Protein AF-A0AA45W6I1-F1 (afdb_monomer_lite)

InterPro domains:
  IPR027417 P-loop containing nucleoside triphosphate hydrolase [G3DSA:3.40.50.300] (1-27)
  IPR027417 P-loop containing nucleoside triphosphate hydrolase [SSF52540] (1-44)
  IPR050747 Mitochondrial chaperone BCS1 subfamily [PTHR23070] (1-77)
  IPR057495 Mitochondrial chaperone BCS1-like, ATPase lid domain [PF25426] (32-78)

Structure (mmCIF, N/CA/C/O backbone):
data_AF-A0AA45W6I1-F1
#
_entry.id   AF-A0AA45W6I1-F1
#
loop_
_atom_site.group_PDB
_atom_site.id
_atom_site.type_symbol
_atom_site.label_atom_id
_atom_site.label_alt_id
_atom_site.label_comp_id
_atom_site.label_asym_id
_atom_site.label_entity_id
_atom_site.label_seq_id
_atom_site.pdbx_PDB_ins_code
_atom_site.Cartn_x
_atom_site.Cartn_y
_atom_site.Cartn_z
_atom_site.occupancy
_atom_site.B_iso_or_equiv
_atom_site.auth_seq_id
_atom_site.auth_comp_id
_atom_site.auth_asym_id
_atom_site.auth_atom_id
_atom_site.pdbx_PDB_model_num
ATOM 1 N N . MET A 1 1 ? -16.861 0.670 13.130 1.00 83.00 1 MET A N 1
ATOM 2 C CA . MET A 1 1 ? -16.775 2.148 13.194 1.00 83.00 1 MET A CA 1
ATOM 3 C C . MET A 1 1 ? -15.391 2.580 12.740 1.00 83.00 1 MET A C 1
ATOM 5 O O . MET A 1 1 ? -14.486 1.763 12.836 1.00 83.00 1 MET A O 1
ATOM 9 N N . THR A 1 2 ? -15.220 3.807 12.248 1.00 88.12 2 THR A N 1
ATOM 10 C CA . THR A 1 2 ? -13.920 4.339 11.797 1.00 88.12 2 THR A CA 1
ATOM 11 C C . THR A 1 2 ? -13.751 5.766 12.314 1.00 88.12 2 THR A C 1
ATOM 13 O O . THR A 1 2 ? -14.714 6.531 12.296 1.00 88.12 2 THR A O 1
ATOM 16 N N . THR A 1 3 ? -12.558 6.134 12.779 1.00 90.12 3 THR A N 1
ATOM 17 C CA . THR A 1 3 ? -12.235 7.500 13.215 1.00 90.12 3 THR A CA 1
ATOM 18 C C . THR A 1 3 ? -10.788 7.819 12.865 1.00 90.12 3 THR A C 1
ATOM 20 O O . THR A 1 3 ? -9.930 6.953 12.989 1.00 90.12 3 THR A O 1
ATOM 23 N N . ASN A 1 4 ? -10.525 9.059 12.451 1.00 88.50 4 ASN A N 1
ATOM 24 C CA . ASN A 1 4 ? -9.159 9.573 12.303 1.00 88.50 4 ASN A CA 1
ATOM 25 C C . ASN A 1 4 ? -8.600 10.102 13.636 1.00 88.50 4 ASN A C 1
ATOM 27 O O . ASN A 1 4 ? -7.408 10.354 13.739 1.00 88.50 4 ASN A O 1
ATOM 31 N N . HIS A 1 5 ? -9.470 10.294 14.634 1.00 86.69 5 HIS A N 1
ATOM 32 C CA . HIS A 1 5 ? -9.156 10.887 15.932 1.00 86.69 5 HIS A CA 1
ATOM 33 C C . HIS A 1 5 ? -9.777 10.032 17.037 1.00 86.69 5 HIS A C 1
ATOM 35 O O . HIS A 1 5 ? -10.918 10.266 17.454 1.00 86.69 5 HIS A O 1
ATOM 41 N N . LEU A 1 6 ? -9.073 8.979 17.456 1.00 85.69 6 LEU A N 1
ATOM 42 C CA . LEU A 1 6 ? -9.537 8.082 18.520 1.00 85.69 6 LEU A CA 1
ATOM 43 C C . LEU A 1 6 ? -9.608 8.813 19.868 1.00 85.69 6 LEU A C 1
ATOM 45 O O . LEU A 1 6 ? -10.542 8.613 20.635 1.00 85.69 6 LEU A O 1
ATOM 49 N N . GLU A 1 7 ? -8.671 9.723 20.115 1.00 86.62 7 GLU A N 1
ATOM 50 C CA . GLU A 1 7 ? -8.532 10.534 21.324 1.00 86.62 7 GLU A CA 1
ATOM 51 C C . GLU A 1 7 ? -9.712 11.482 21.580 1.00 86.62 7 GLU A C 1
ATOM 53 O O . GLU A 1 7 ? -9.913 11.951 22.698 1.00 86.62 7 GLU A O 1
ATOM 58 N N . ARG A 1 8 ? -10.509 11.764 20.545 1.00 89.44 8 ARG A N 1
ATOM 59 C CA . ARG A 1 8 ? -11.695 12.630 20.623 1.00 89.44 8 ARG A CA 1
ATOM 60 C C . ARG A 1 8 ? -12.989 11.846 20.821 1.00 89.44 8 ARG A C 1
ATOM 62 O O . ARG A 1 8 ? -14.058 12.453 20.900 1.00 89.44 8 ARG A O 1
ATOM 69 N N . LEU A 1 9 ? -12.911 10.519 20.839 1.00 87.62 9 LEU A N 1
ATOM 70 C CA . LEU A 1 9 ? -14.063 9.644 20.955 1.00 87.62 9 LEU A CA 1
ATOM 71 C C . LEU A 1 9 ? -14.469 9.483 22.425 1.00 87.62 9 LEU A C 1
ATOM 73 O O . LEU A 1 9 ? -13.621 9.363 23.305 1.00 87.62 9 LEU A O 1
ATOM 77 N N . ASP A 1 10 ? -15.776 9.451 22.687 1.00 89.75 10 ASP A N 1
ATOM 78 C CA . ASP A 1 10 ? -16.292 9.164 24.027 1.00 89.75 10 ASP A CA 1
ATOM 79 C C . ASP A 1 10 ? -15.841 7.751 24.471 1.00 89.75 10 ASP A C 1
ATOM 81 O O . ASP A 1 10 ? -16.136 6.775 23.766 1.00 89.75 10 ASP A O 1
ATOM 85 N N . PRO A 1 11 ? -15.168 7.599 25.630 1.00 85.81 11 PRO A N 1
ATOM 86 C CA . PRO A 1 11 ? -14.726 6.301 26.140 1.00 85.81 11 PRO A CA 1
ATOM 87 C C . PRO A 1 11 ? -15.850 5.259 26.269 1.00 85.81 11 PRO A C 1
ATOM 89 O O . PRO A 1 11 ? -15.609 4.056 26.154 1.00 85.81 11 PRO A O 1
ATOM 92 N N . ALA A 1 12 ? -17.101 5.689 26.462 1.00 88.69 12 ALA A N 1
ATOM 93 C CA . ALA A 1 12 ? -18.257 4.801 26.529 1.00 88.69 12 ALA A CA 1
ATOM 94 C C . ALA A 1 12 ? -18.573 4.103 25.192 1.00 88.69 12 ALA A C 1
ATOM 96 O O . ALA A 1 12 ? -19.294 3.098 25.195 1.00 88.69 12 ALA A O 1
ATOM 97 N N . LEU A 1 13 ? -18.050 4.609 24.068 1.00 84.06 13 LEU A N 1
ATOM 98 C CA . LEU A 1 13 ? -18.214 4.024 22.733 1.00 84.06 13 LEU A CA 1
ATOM 99 C C . LEU A 1 13 ? -17.213 2.895 22.447 1.00 84.06 13 LEU A C 1
ATOM 101 O O . LEU A 1 13 ? -17.543 2.005 21.667 1.00 84.06 13 LEU A O 1
ATOM 105 N N . ILE A 1 14 ? -16.043 2.896 23.096 1.00 85.56 14 ILE A N 1
ATOM 106 C CA . ILE A 1 14 ? -14.966 1.904 22.886 1.00 85.56 14 ILE A CA 1
ATOM 107 C C . ILE A 1 14 ? -14.883 0.833 23.977 1.00 85.56 14 ILE A C 1
ATOM 109 O O . ILE A 1 14 ? -13.989 -0.009 23.970 1.00 85.56 14 ILE A O 1
ATOM 113 N N . ARG A 1 15 ? -15.799 0.864 24.950 1.00 86.44 15 ARG A N 1
ATOM 114 C CA . ARG A 1 15 ? -15.848 -0.144 26.013 1.00 86.44 15 ARG A CA 1
ATOM 115 C C . ARG A 1 15 ? -16.244 -1.530 25.471 1.00 86.44 15 ARG A C 1
ATOM 117 O O . ARG A 1 15 ? -17.009 -1.597 24.501 1.00 86.44 15 ARG A O 1
ATOM 124 N N . PRO A 1 16 ? -15.835 -2.617 26.152 1.00 81.88 16 PRO A N 1
ATOM 125 C CA . PRO A 1 16 ? -16.275 -3.972 25.826 1.00 81.88 16 PRO A CA 1
ATOM 126 C C . PRO A 1 16 ? -17.806 -4.090 25.754 1.00 81.88 16 PRO A C 1
ATOM 128 O O . PRO A 1 16 ? -18.534 -3.498 26.558 1.00 81.88 16 PRO A O 1
ATOM 131 N N . GLY A 1 17 ? -18.305 -4.835 24.771 1.00 85.75 17 GLY A N 1
ATOM 132 C CA . GLY A 1 17 ? -19.722 -4.949 24.424 1.00 85.75 17 GLY A CA 1
ATOM 133 C C . GLY A 1 17 ? -20.252 -3.806 23.549 1.00 85.75 17 GLY A C 1
ATOM 134 O O . GLY A 1 17 ? -21.472 -3.631 23.437 1.00 85.75 17 GLY A O 1
ATOM 135 N N . ARG A 1 18 ? -19.367 -2.980 22.977 1.00 88.31 18 ARG A N 1
ATOM 136 C CA . ARG A 1 18 ? -19.684 -1.977 21.945 1.00 88.31 18 ARG A CA 1
ATOM 137 C C . ARG A 1 18 ? -18.724 -2.109 20.766 1.00 88.31 18 ARG A C 1
ATOM 139 O O . ARG A 1 18 ? -19.129 -2.615 19.725 1.00 88.31 18 ARG A O 1
ATOM 146 N N . ALA A 1 19 ? -17.478 -1.675 20.932 1.00 85.00 19 ALA A N 1
ATOM 147 C CA . ALA A 1 19 ? -16.417 -1.846 19.946 1.00 85.00 19 ALA A CA 1
ATOM 148 C C . ALA A 1 19 ? -15.335 -2.748 20.546 1.00 85.00 19 ALA A C 1
ATOM 150 O O . ALA A 1 19 ? -14.453 -2.294 21.265 1.00 85.00 19 ALA A O 1
ATOM 151 N N . ASP A 1 20 ? -15.456 -4.050 20.298 1.00 83.94 20 ASP A N 1
ATOM 152 C CA . ASP A 1 20 ? -14.604 -5.060 20.939 1.00 83.94 20 ASP A CA 1
ATOM 153 C C . ASP A 1 20 ? -13.234 -5.217 20.263 1.00 83.94 20 ASP A C 1
ATOM 155 O O . ASP A 1 20 ? -12.271 -5.637 20.899 1.00 83.94 20 ASP A O 1
ATOM 159 N N . VAL A 1 21 ? -13.134 -4.870 18.975 1.00 85.62 21 VAL A N 1
ATOM 160 C CA . VAL A 1 21 ? -11.901 -4.974 18.186 1.00 85.62 21 VAL A CA 1
ATOM 161 C C . VAL A 1 21 ? -11.540 -3.606 17.626 1.00 85.62 21 VAL A C 1
ATOM 163 O O . VAL A 1 21 ? -12.322 -2.992 16.897 1.00 85.62 21 VAL A O 1
ATOM 166 N N . HIS A 1 22 ? -10.324 -3.165 17.929 1.00 83.81 22 HIS A N 1
ATOM 167 C CA . HIS A 1 22 ? -9.740 -1.938 17.404 1.00 83.81 22 HIS A CA 1
ATOM 168 C C . HIS A 1 22 ? -8.543 -2.293 16.524 1.00 83.81 22 HIS A C 1
ATOM 170 O O . HIS A 1 22 ? -7.655 -3.029 16.947 1.00 83.81 22 HIS A O 1
ATOM 176 N N . VAL A 1 23 ? -8.539 -1.779 15.295 1.00 86.44 23 VAL A N 1
ATOM 177 C CA . VAL A 1 23 ? -7.443 -1.956 14.339 1.00 86.44 23 VAL A CA 1
ATOM 178 C C . VAL A 1 23 ? -7.040 -0.580 13.838 1.00 86.44 23 VAL A C 1
ATOM 180 O O . VAL A 1 23 ? -7.880 0.162 13.327 1.00 86.44 23 VAL A O 1
ATOM 183 N N . GLU A 1 24 ? -5.764 -0.248 13.991 1.00 86.56 24 GLU A N 1
ATOM 184 C CA . GLU A 1 24 ? -5.189 0.956 13.405 1.00 86.56 24 GLU A CA 1
ATOM 185 C C . GLU A 1 24 ? -4.858 0.708 11.930 1.00 86.56 24 GLU A C 1
ATOM 187 O O . GLU A 1 24 ? -4.234 -0.293 11.573 1.00 86.56 24 GLU A O 1
ATOM 192 N N . LEU A 1 25 ? -5.291 1.623 11.062 1.00 85.06 25 LEU A N 1
ATOM 193 C CA . LEU A 1 25 ? -4.972 1.601 9.638 1.00 85.06 25 LEU A CA 1
ATOM 194 C C . LEU A 1 25 ? -3.910 2.666 9.359 1.00 85.06 25 LEU A C 1
ATOM 196 O O . LEU A 1 25 ? -4.236 3.828 9.123 1.00 85.06 25 LEU A O 1
ATOM 200 N N . GLY A 1 26 ? -2.644 2.256 9.437 1.00 86.56 26 GLY A N 1
ATOM 201 C CA . GLY A 1 26 ? -1.486 3.134 9.285 1.00 86.56 26 GLY A CA 1
ATOM 202 C 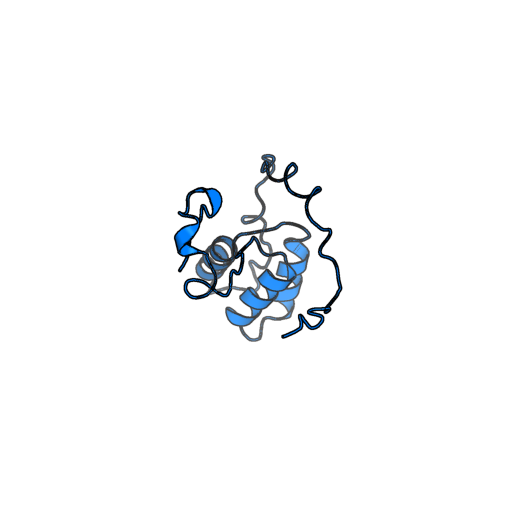C . GLY A 1 26 ? -0.981 3.290 7.848 1.00 86.56 26 GLY A C 1
ATOM 203 O O . GLY A 1 26 ? -1.582 2.824 6.875 1.00 86.56 26 GLY A O 1
ATOM 204 N N . LEU A 1 27 ? 0.172 3.952 7.732 1.00 91.94 27 LEU A N 1
ATOM 205 C CA . LEU A 1 27 ? 0.939 4.006 6.491 1.00 91.94 27 LEU A CA 1
ATOM 206 C C . LEU A 1 27 ? 1.501 2.622 6.150 1.00 91.94 27 LEU A C 1
ATOM 208 O O . LEU A 1 27 ? 1.727 1.783 7.022 1.00 91.94 27 LEU A O 1
ATOM 212 N N . VAL A 1 28 ? 1.754 2.395 4.869 1.00 90.81 28 VAL A N 1
ATOM 213 C CA . VAL A 1 28 ? 2.259 1.132 4.349 1.00 90.81 28 VAL A CA 1
ATOM 214 C C . VAL A 1 28 ? 3.617 1.326 3.689 1.00 90.81 28 VAL A C 1
ATOM 216 O O . VAL A 1 28 ? 3.871 2.345 3.046 1.00 90.81 28 VAL A O 1
ATOM 219 N N . GLY A 1 29 ? 4.492 0.341 3.873 1.00 90.94 29 GLY A N 1
ATOM 220 C CA . GLY A 1 29 ? 5.812 0.313 3.250 1.00 90.94 29 GLY A CA 1
ATOM 221 C C . GLY A 1 29 ? 5.812 -0.356 1.879 1.00 90.94 29 GLY A C 1
ATOM 222 O O . GLY A 1 29 ? 4.781 -0.822 1.380 1.00 90.94 29 GLY A O 1
ATOM 223 N N . ALA A 1 30 ? 7.009 -0.449 1.303 1.00 92.31 30 ALA A N 1
ATOM 224 C CA . ALA A 1 30 ? 7.241 -0.949 -0.048 1.00 92.31 30 ALA A CA 1
ATOM 225 C C . ALA A 1 30 ? 6.664 -2.353 -0.307 1.00 92.31 30 ALA A C 1
ATOM 227 O O . ALA A 1 30 ? 6.093 -2.585 -1.367 1.00 92.31 30 ALA A O 1
ATOM 228 N N . ASN A 1 31 ? 6.715 -3.267 0.669 1.00 93.38 31 ASN A N 1
ATOM 229 C CA . ASN A 1 31 ? 6.196 -4.628 0.493 1.00 93.38 31 ASN A CA 1
ATOM 230 C C . ASN A 1 31 ? 4.671 -4.664 0.269 1.00 93.38 31 ASN A C 1
ATOM 232 O O . ASN A 1 31 ? 4.174 -5.308 -0.654 1.00 93.38 31 ASN A O 1
ATOM 236 N N . THR A 1 32 ? 3.914 -3.915 1.071 1.00 93.00 32 THR A N 1
ATOM 237 C CA . THR A 1 32 ? 2.462 -3.782 0.881 1.00 93.00 32 THR A CA 1
ATOM 238 C C . THR A 1 32 ? 2.146 -3.013 -0.398 1.00 93.00 32 THR A C 1
ATOM 240 O O . THR A 1 32 ? 1.183 -3.336 -1.092 1.00 93.00 32 THR A O 1
ATOM 243 N N . ALA A 1 33 ? 2.956 -2.005 -0.734 1.00 92.69 33 ALA A N 1
ATOM 244 C CA . ALA A 1 33 ? 2.817 -1.257 -1.976 1.00 92.69 33 ALA A CA 1
ATOM 245 C C . ALA A 1 33 ? 3.016 -2.159 -3.205 1.00 92.69 33 ALA A C 1
ATOM 247 O O . ALA A 1 33 ? 2.233 -2.083 -4.149 1.00 92.69 33 ALA A O 1
ATOM 248 N N . ARG A 1 34 ? 3.983 -3.080 -3.156 1.00 94.25 34 ARG A N 1
ATOM 249 C CA . ARG A 1 34 ? 4.175 -4.135 -4.152 1.00 94.25 34 ARG A CA 1
ATOM 250 C C . ARG A 1 34 ? 2.968 -5.057 -4.248 1.00 94.25 34 ARG A C 1
ATOM 252 O O . ARG A 1 34 ? 2.494 -5.307 -5.347 1.00 94.25 34 ARG A O 1
ATOM 259 N N . ALA A 1 35 ? 2.437 -5.530 -3.121 1.00 94.06 35 ALA A N 1
ATOM 260 C CA . ALA A 1 35 ? 1.248 -6.382 -3.134 1.00 94.06 35 ALA A CA 1
ATOM 261 C C . ALA A 1 35 ? 0.033 -5.669 -3.762 1.00 94.06 35 ALA A C 1
ATOM 263 O O . ALA A 1 35 ? -0.766 -6.285 -4.468 1.00 94.06 35 ALA A O 1
ATOM 264 N N . LEU A 1 36 ? -0.103 -4.356 -3.540 1.00 92.50 36 LEU A N 1
ATOM 265 C CA . LEU A 1 36 ? -1.094 -3.539 -4.240 1.00 92.50 36 LEU A CA 1
ATOM 266 C C . LEU A 1 36 ? -0.790 -3.458 -5.739 1.00 92.50 36 LEU A C 1
ATOM 268 O O . LEU A 1 36 ? -1.703 -3.681 -6.529 1.00 92.50 36 LEU A O 1
ATOM 272 N N . PHE A 1 37 ? 0.460 -3.198 -6.128 1.00 92.94 37 PHE A N 1
ATOM 273 C CA . PHE A 1 37 ? 0.887 -3.155 -7.528 1.00 92.94 37 PHE A CA 1
ATOM 274 C C . PHE A 1 37 ? 0.543 -4.458 -8.259 1.00 92.94 37 PHE A C 1
ATOM 276 O O . PHE A 1 37 ? -0.137 -4.415 -9.277 1.00 92.94 37 PHE A O 1
ATOM 283 N N . GLU A 1 38 ? 0.928 -5.614 -7.713 1.00 93.06 38 GLU A N 1
ATOM 284 C CA . GLU A 1 38 ? 0.658 -6.936 -8.302 1.00 93.06 38 GLU A CA 1
ATOM 285 C C . GLU A 1 38 ? -0.847 -7.201 -8.472 1.00 93.06 38 GLU A C 1
ATOM 287 O O . GLU A 1 38 ? -1.264 -7.894 -9.399 1.00 93.06 38 GLU A O 1
ATOM 292 N N . ARG A 1 39 ? -1.689 -6.621 -7.606 1.00 91.75 39 ARG A N 1
ATOM 293 C CA . ARG A 1 39 ? -3.149 -6.721 -7.729 1.00 91.75 39 ARG A CA 1
ATOM 294 C C . ARG A 1 39 ? -3.727 -5.797 -8.804 1.00 91.75 39 ARG A C 1
ATOM 296 O O . ARG A 1 39 ? -4.755 -6.135 -9.384 1.00 91.75 39 ARG A O 1
ATOM 303 N N . PHE A 1 40 ? -3.114 -4.638 -9.038 1.00 90.31 40 PHE A N 1
ATOM 304 C CA . PHE A 1 40 ? -3.510 -3.709 -10.103 1.00 90.31 40 PHE A CA 1
ATOM 305 C C . PHE A 1 40 ? -3.012 -4.165 -11.477 1.00 90.31 40 PHE A C 1
ATOM 307 O O . PHE A 1 40 ? -3.742 -4.048 -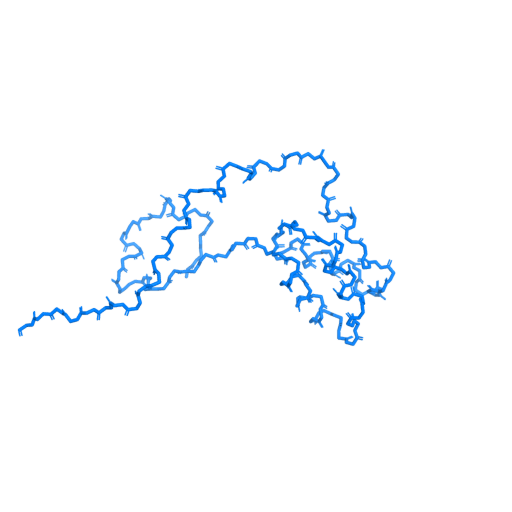12.459 1.00 90.31 40 PHE A O 1
ATOM 314 N N . PHE A 1 41 ? -1.807 -4.732 -11.523 1.00 89.94 41 PHE A N 1
ATOM 315 C CA . PHE A 1 41 ? -1.114 -5.163 -12.730 1.00 89.94 41 PHE A CA 1
ATOM 316 C C . PHE A 1 41 ? -0.719 -6.637 -12.627 1.00 89.94 41 PHE A C 1
ATOM 318 O O . PHE A 1 41 ? 0.449 -6.953 -12.366 1.00 89.94 41 PHE A O 1
ATOM 325 N N . PRO A 1 42 ? -1.677 -7.558 -12.836 1.00 88.75 42 PRO A N 1
ATOM 326 C CA . PRO A 1 42 ? -1.366 -8.976 -12.930 1.00 88.75 42 PRO A CA 1
ATOM 327 C C . PRO A 1 42 ? -0.263 -9.215 -13.969 1.00 88.75 42 PRO A C 1
ATOM 329 O O . PRO A 1 42 ? -0.184 -8.503 -14.969 1.00 88.75 42 PRO A O 1
ATOM 332 N N . ASP A 1 43 ? 0.602 -10.192 -13.712 1.00 90.38 43 ASP A N 1
ATOM 333 C CA . ASP A 1 43 ? 1.705 -10.621 -14.588 1.00 90.38 43 ASP A CA 1
ATOM 334 C C . ASP A 1 43 ? 2.903 -9.657 -14.724 1.00 90.38 43 ASP A C 1
ATOM 336 O O . ASP A 1 43 ? 3.913 -10.019 -15.325 1.00 90.38 43 ASP A O 1
ATOM 340 N N . HIS A 1 44 ? 2.877 -8.486 -14.078 1.00 89.38 44 HIS A N 1
ATOM 341 C CA . HIS A 1 44 ? 3.9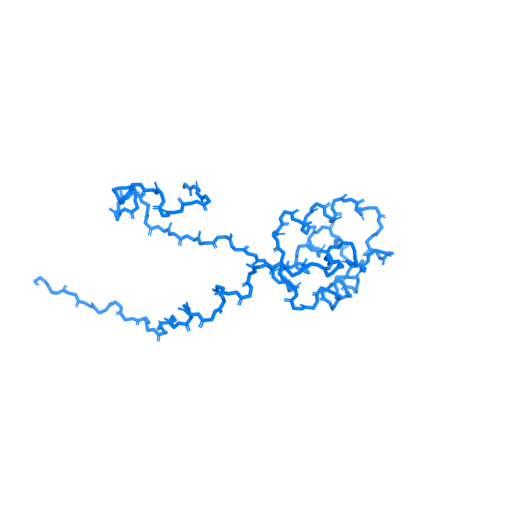65 -7.495 -14.127 1.00 89.38 44 HIS A CA 1
ATOM 342 C C . HIS A 1 44 ? 4.885 -7.557 -12.893 1.00 89.38 44 HIS A C 1
ATOM 344 O O . HIS A 1 44 ? 5.204 -6.547 -12.265 1.00 89.38 44 HIS A O 1
ATOM 350 N N . PHE A 1 45 ? 5.329 -8.761 -12.521 1.00 90.50 45 PHE A N 1
ATOM 351 C CA . PHE A 1 45 ? 6.093 -8.995 -11.283 1.00 90.50 45 PHE A CA 1
ATOM 352 C C . PHE A 1 45 ? 7.468 -8.313 -11.252 1.00 90.50 45 PHE A C 1
ATOM 354 O O . PHE A 1 45 ? 7.929 -7.913 -10.184 1.00 90.50 45 PHE A O 1
ATOM 361 N N . ALA A 1 46 ? 8.128 -8.178 -12.407 1.00 91.38 46 ALA A N 1
ATOM 362 C CA . ALA A 1 46 ? 9.412 -7.484 -12.501 1.00 91.38 46 ALA A CA 1
ATOM 363 C C . ALA A 1 46 ? 9.253 -5.989 -12.183 1.00 91.38 46 ALA A C 1
ATOM 365 O O . ALA A 1 46 ? 9.933 -5.478 -11.296 1.00 91.38 46 ALA A O 1
ATOM 366 N N . ALA A 1 47 ? 8.271 -5.332 -12.809 1.00 90.44 47 ALA A N 1
ATOM 367 C CA . ALA A 1 47 ? 7.924 -3.941 -12.526 1.00 90.44 47 ALA A CA 1
ATOM 368 C C . ALA A 1 47 ? 7.487 -3.743 -11.064 1.00 90.44 47 ALA A C 1
ATOM 370 O O . ALA A 1 47 ? 7.859 -2.758 -10.434 1.00 90.44 47 ALA A O 1
ATOM 371 N N . ALA A 1 48 ? 6.770 -4.709 -10.480 1.00 91.50 48 ALA A N 1
ATOM 372 C CA . ALA A 1 48 ? 6.387 -4.663 -9.069 1.00 91.50 48 ALA A CA 1
ATOM 373 C C . ALA A 1 48 ? 7.601 -4.709 -8.118 1.00 91.50 48 ALA A C 1
ATOM 375 O O . ALA A 1 48 ? 7.614 -4.022 -7.095 1.00 91.50 48 ALA A O 1
ATOM 376 N N . ALA A 1 49 ? 8.629 -5.498 -8.451 1.00 91.19 49 ALA A N 1
ATOM 377 C CA . ALA A 1 49 ? 9.875 -5.558 -7.687 1.00 91.19 49 ALA A CA 1
ATOM 378 C C . ALA A 1 49 ? 10.718 -4.281 -7.847 1.00 91.19 49 ALA A C 1
ATOM 380 O O . ALA A 1 49 ? 11.311 -3.811 -6.877 1.00 91.19 49 ALA A O 1
ATOM 381 N N . GLU A 1 50 ? 10.747 -3.693 -9.044 1.00 91.25 50 GLU A N 1
ATOM 382 C CA . GLU A 1 50 ? 11.391 -2.395 -9.285 1.00 91.25 50 GLU A CA 1
ATOM 383 C C . GLU A 1 50 ? 10.688 -1.268 -8.521 1.00 91.25 50 GLU A C 1
ATOM 385 O O . GLU A 1 50 ? 11.349 -0.468 -7.858 1.00 91.25 50 GLU A O 1
ATOM 390 N N . PHE A 1 51 ? 9.354 -1.270 -8.522 1.00 90.62 51 PHE A N 1
ATOM 391 C CA . PHE A 1 51 ? 8.535 -0.354 -7.737 1.00 90.62 51 PHE A CA 1
ATOM 392 C C . PHE A 1 51 ? 8.820 -0.489 -6.233 1.00 90.62 51 PHE A C 1
ATOM 394 O O . PHE A 1 51 ? 9.057 0.515 -5.563 1.00 90.62 51 PHE A O 1
ATOM 401 N N . GLU A 1 52 ? 8.880 -1.717 -5.700 1.00 92.00 52 GLU A N 1
ATOM 402 C CA . GLU A 1 52 ? 9.274 -1.985 -4.307 1.00 92.00 52 GLU A CA 1
ATOM 403 C C . GLU A 1 52 ? 10.659 -1.405 -3.988 1.00 92.00 52 GLU A C 1
ATOM 405 O O . GLU A 1 52 ? 10.825 -0.671 -3.011 1.00 92.00 52 GLU A O 1
ATOM 410 N N . ALA A 1 53 ? 11.648 -1.702 -4.834 1.00 91.06 53 ALA A N 1
ATOM 411 C CA . ALA A 1 53 ? 13.019 -1.246 -4.648 1.00 91.06 53 ALA A CA 1
ATOM 412 C C . ALA A 1 53 ? 13.124 0.284 -4.680 1.00 91.06 53 ALA A C 1
ATOM 414 O O . ALA A 1 53 ? 13.863 0.872 -3.889 1.00 91.06 53 ALA A O 1
ATOM 415 N N . ALA A 1 54 ? 12.364 0.933 -5.560 1.00 89.56 54 ALA A N 1
ATOM 416 C CA . ALA A 1 54 ? 12.391 2.374 -5.719 1.00 89.56 54 ALA A CA 1
ATOM 417 C C . ALA A 1 54 ? 11.685 3.126 -4.578 1.00 89.56 54 ALA A C 1
ATOM 419 O O . ALA A 1 54 ? 12.113 4.226 -4.237 1.00 89.56 54 ALA A O 1
ATOM 420 N N . LEU A 1 55 ? 10.656 2.546 -3.947 1.00 89.62 55 LEU A N 1
ATOM 421 C CA . LEU A 1 55 ? 10.033 3.122 -2.745 1.00 89.62 55 LEU A CA 1
ATOM 422 C C . LEU A 1 55 ? 10.945 3.048 -1.509 1.00 89.62 55 LEU A C 1
ATOM 424 O O . LEU A 1 55 ? 10.826 3.878 -0.605 1.00 89.62 55 LEU A O 1
ATOM 428 N N . GLY A 1 56 ? 11.846 2.065 -1.445 1.00 88.75 56 GLY A N 1
ATOM 429 C CA . GLY A 1 56 ? 12.798 1.915 -0.346 1.00 88.75 56 GLY A CA 1
ATOM 430 C C . GLY A 1 56 ? 12.119 1.829 1.028 1.00 88.75 56 GLY A C 1
ATOM 431 O O . GLY A 1 56 ? 11.246 0.994 1.256 1.00 88.75 56 GLY A O 1
ATOM 432 N N . MET A 1 57 ? 12.534 2.692 1.964 1.00 88.69 57 MET A N 1
ATOM 433 C CA . MET A 1 57 ? 11.996 2.736 3.336 1.00 88.69 57 MET A CA 1
ATOM 434 C C . MET A 1 57 ? 10.858 3.750 3.520 1.00 88.69 57 MET A C 1
ATOM 436 O O . MET A 1 57 ? 10.404 3.965 4.643 1.00 88.69 57 MET A O 1
ATOM 440 N N . HIS A 1 58 ? 10.408 4.406 2.449 1.00 89.19 58 HIS A N 1
ATOM 441 C CA . HIS A 1 58 ? 9.351 5.403 2.548 1.00 89.19 58 HIS A CA 1
ATOM 442 C C . HIS A 1 58 ? 7.997 4.748 2.855 1.00 89.19 58 HIS A C 1
ATOM 444 O O . HIS A 1 58 ? 7.664 3.675 2.346 1.00 89.19 58 HIS A O 1
ATOM 450 N N . LEU A 1 59 ? 7.211 5.419 3.697 1.00 89.56 59 LEU A N 1
ATOM 451 C CA . LEU A 1 59 ? 5.872 4.994 4.086 1.00 89.56 59 LEU A CA 1
ATOM 452 C C . LEU A 1 59 ? 4.832 5.895 3.422 1.00 89.56 59 LEU A C 1
ATOM 454 O O . LEU A 1 59 ? 4.956 7.118 3.439 1.00 89.56 59 LEU A O 1
ATOM 458 N N . PHE A 1 60 ? 3.781 5.290 2.876 1.00 88.62 60 PHE A N 1
ATOM 459 C CA . PHE A 1 60 ? 2.724 6.002 2.159 1.00 88.62 60 PHE A CA 1
ATOM 460 C C . PHE A 1 60 ? 1.349 5.573 2.640 1.00 88.62 60 PHE A C 1
ATOM 462 O O . PHE A 1 60 ? 1.160 4.453 3.108 1.00 88.62 60 PHE A O 1
ATOM 469 N N . SER A 1 61 ? 0.346 6.435 2.481 1.00 90.38 61 SER A N 1
ATOM 470 C CA . SER A 1 61 ? -1.028 5.972 2.657 1.00 90.38 61 SER A CA 1
ATOM 471 C C . SER A 1 61 ? -1.392 5.013 1.510 1.00 90.38 61 SER A C 1
ATOM 473 O O . SER A 1 61 ? -0.988 5.258 0.364 1.00 90.38 61 SER A O 1
ATOM 475 N N . PRO A 1 62 ? -2.192 3.958 1.755 1.00 89.06 62 PRO A N 1
ATOM 476 C CA . PRO A 1 62 ? -2.686 3.097 0.681 1.00 89.06 62 PRO A CA 1
ATOM 477 C C . PRO A 1 62 ? -3.386 3.876 -0.442 1.00 89.06 62 PRO A C 1
ATOM 479 O O . PRO A 1 62 ? -3.251 3.527 -1.610 1.00 89.06 62 PRO A O 1
ATOM 482 N N . ALA A 1 63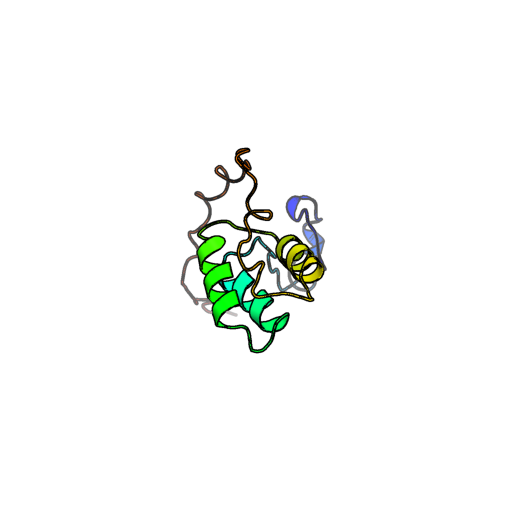 ? -4.085 4.965 -0.101 1.00 87.69 63 ALA A N 1
ATOM 483 C CA . ALA A 1 63 ? -4.763 5.828 -1.064 1.00 87.69 63 ALA A CA 1
ATOM 484 C C . ALA A 1 63 ? -3.784 6.581 -1.978 1.00 87.69 63 ALA A C 1
ATOM 486 O O . ALA A 1 63 ? -4.061 6.739 -3.164 1.00 87.69 63 ALA A O 1
ATOM 487 N N . THR A 1 64 ? -2.634 7.011 -1.452 1.00 88.94 64 THR A N 1
ATOM 488 C CA . THR A 1 64 ? -1.577 7.666 -2.236 1.00 88.94 64 THR A CA 1
ATOM 489 C C . THR A 1 64 ? -1.013 6.708 -3.282 1.00 88.94 64 THR A C 1
ATOM 491 O O . THR A 1 64 ? -0.963 7.052 -4.461 1.00 88.94 64 THR A O 1
ATOM 494 N N . ILE A 1 65 ? -0.661 5.487 -2.865 1.00 90.06 65 ILE A N 1
ATOM 495 C CA . ILE A 1 65 ? -0.178 4.440 -3.776 1.00 90.06 65 ILE A CA 1
ATOM 496 C C . ILE A 1 65 ? -1.251 4.124 -4.816 1.00 90.06 65 ILE A C 1
ATOM 498 O O . ILE A 1 65 ? -0.977 4.127 -6.010 1.00 90.06 65 ILE A O 1
ATOM 502 N N . GLN A 1 66 ? -2.492 3.910 -4.378 1.00 89.81 66 GLN A N 1
ATOM 503 C CA . GLN A 1 66 ? -3.598 3.594 -5.274 1.00 89.81 66 GLN A CA 1
ATOM 504 C C . GLN A 1 66 ? -3.862 4.705 -6.298 1.00 89.81 66 GLN A C 1
ATOM 506 O O . GLN A 1 66 ? -4.080 4.410 -7.469 1.00 89.81 66 GLN A O 1
ATOM 511 N N . GLY A 1 67 ? -3.849 5.972 -5.880 1.00 89.00 67 GLY A N 1
ATOM 512 C CA . GLY A 1 67 ? -4.042 7.108 -6.780 1.00 89.00 67 GLY A CA 1
ATOM 513 C C . GLY A 1 67 ? -2.957 7.181 -7.851 1.00 89.00 67 GLY A C 1
ATOM 514 O O . GLY A 1 67 ? -3.254 7.458 -9.012 1.00 89.00 67 GLY A O 1
ATOM 515 N N . TRP A 1 68 ? -1.719 6.864 -7.476 1.00 88.81 68 TRP A N 1
ATOM 516 C CA . TRP A 1 68 ? -0.618 6.759 -8.421 1.00 88.81 68 TRP A CA 1
ATOM 517 C C . TRP A 1 68 ? -0.806 5.574 -9.381 1.00 88.81 68 TRP A C 1
ATOM 519 O O . TRP A 1 68 ? -0.787 5.780 -10.589 1.00 88.81 68 TRP A O 1
ATOM 529 N N . LEU A 1 69 ? -1.127 4.371 -8.886 1.00 89.25 69 LEU A N 1
ATOM 530 C CA . LEU A 1 69 ? -1.371 3.190 -9.734 1.00 89.25 69 LEU A CA 1
ATOM 531 C C . LEU A 1 69 ? -2.510 3.417 -10.743 1.00 89.25 69 LEU A C 1
ATOM 533 O O . LEU A 1 69 ? -2.394 3.043 -11.906 1.00 89.25 69 LEU A O 1
ATOM 537 N N . LEU A 1 70 ? -3.596 4.071 -10.320 1.00 88.69 70 LEU A N 1
ATOM 538 C CA . LEU A 1 70 ? -4.735 4.391 -11.188 1.00 88.69 70 LEU A CA 1
ATOM 539 C C . LEU A 1 70 ? -4.361 5.335 -12.336 1.00 88.69 70 LEU A C 1
ATOM 541 O O . LEU A 1 70 ? -4.913 5.220 -13.428 1.00 88.69 70 LEU A O 1
ATOM 545 N N . ARG A 1 71 ? -3.431 6.267 -12.106 1.00 83.62 71 ARG A N 1
ATOM 546 C CA . ARG A 1 71 ? -2.976 7.207 -13.136 1.00 83.62 71 ARG A CA 1
ATOM 547 C C . ARG A 1 71 ? -2.198 6.508 -14.251 1.00 83.62 71 ARG A C 1
ATOM 549 O O . ARG A 1 71 ? -2.283 6.937 -15.397 1.00 83.62 71 ARG A O 1
ATOM 556 N N . TYR A 1 72 ? -1.489 5.435 -13.919 1.00 79.00 72 TYR A N 1
ATOM 557 C CA . TYR A 1 72 ? -0.568 4.740 -14.819 1.00 79.00 72 TYR A CA 1
ATOM 558 C C . TYR A 1 72 ? -1.088 3.364 -15.257 1.00 79.00 72 TYR A C 1
ATOM 560 O O . TYR A 1 72 ? -0.313 2.497 -15.653 1.00 79.00 72 TYR A O 1
ATOM 568 N N . HIS A 1 73 ? -2.413 3.171 -15.222 1.00 75.50 73 HIS A N 1
ATOM 569 C CA . HIS A 1 73 ? -3.043 1.872 -15.474 1.00 75.50 73 HIS A CA 1
ATOM 570 C C . HIS A 1 73 ? -2.765 1.260 -16.867 1.00 75.50 73 HIS A C 1
ATOM 572 O O . HIS A 1 73 ? -2.895 0.052 -17.038 1.00 75.50 73 HIS A O 1
ATOM 578 N N . ASP A 1 74 ? -2.363 2.077 -17.845 1.00 74.44 74 ASP A N 1
ATOM 579 C CA . ASP A 1 74 ? -2.110 1.648 -19.226 1.00 74.44 74 ASP A CA 1
ATOM 580 C C . ASP A 1 74 ? -0.651 1.233 -19.494 1.00 74.44 74 ASP A C 1
ATOM 582 O O . ASP A 1 74 ? -0.371 0.616 -20.521 1.00 74.44 74 ASP A O 1
ATOM 586 N N . ASN A 1 75 ? 0.298 1.588 -18.617 1.00 78.56 75 ASN A N 1
ATOM 587 C CA . ASN A 1 75 ? 1.722 1.310 -18.831 1.00 78.56 75 ASN A CA 1
ATOM 588 C C . ASN A 1 75 ? 2.481 1.097 -17.505 1.00 78.56 75 ASN A C 1
ATOM 590 O O . ASN A 1 75 ? 3.187 1.996 -17.041 1.00 78.56 75 ASN A O 1
ATOM 594 N N . PRO A 1 76 ? 2.347 -0.089 -16.886 1.00 73.50 76 PRO A N 1
ATOM 595 C CA . PRO A 1 76 ? 2.969 -0.390 -15.596 1.00 73.50 76 PRO A CA 1
ATOM 596 C C . PRO A 1 76 ? 4.499 -0.506 -15.642 1.00 73.50 76 PRO A C 1
ATOM 598 O O . PRO A 1 76 ? 5.149 -0.290 -14.622 1.00 73.50 76 PRO A O 1
ATOM 601 N N . GLU A 1 77 ? 5.087 -0.849 -16.794 1.00 72.06 77 GLU A N 1
ATOM 602 C CA . GLU A 1 77 ? 6.538 -1.049 -16.929 1.00 72.06 77 GLU A CA 1
ATOM 603 C C . GLU A 1 77 ? 7.302 0.267 -17.072 1.00 72.06 77 GLU A C 1
ATOM 605 O O . GLU A 1 77 ? 8.339 0.448 -16.439 1.00 72.06 77 GLU A O 1
ATOM 610 N N . ALA A 1 78 ? 6.795 1.205 -17.881 1.00 66.25 78 ALA A N 1
ATOM 611 C CA . ALA A 1 78 ? 7.494 2.468 -18.119 1.00 66.25 78 ALA A CA 1
ATOM 612 C C . ALA A 1 78 ? 7.594 3.344 -16.863 1.00 66.25 78 ALA A C 1
ATOM 614 O O . ALA A 1 78 ? 8.452 4.220 -16.797 1.00 66.25 78 ALA A O 1
ATOM 615 N N . GLU A 1 79 ? 6.737 3.095 -15.874 1.00 65.69 79 GLU A N 1
ATOM 616 C CA . GLU A 1 79 ? 6.540 3.991 -14.743 1.00 65.69 79 GLU A CA 1
ATOM 617 C C . GLU A 1 79 ? 6.832 3.326 -13.396 1.00 65.69 79 GLU A C 1
ATOM 619 O O . GLU A 1 79 ? 6.556 3.927 -12.369 1.00 65.69 79 GLU A O 1
ATOM 624 N N . ALA A 1 80 ? 7.488 2.156 -13.340 1.00 65.56 80 ALA A N 1
ATOM 625 C CA . ALA A 1 80 ? 7.935 1.511 -12.087 1.00 65.56 80 ALA A CA 1
ATOM 626 C C . ALA A 1 80 ? 8.907 2.366 -11.229 1.00 65.56 80 ALA A C 1
ATOM 628 O O . ALA A 1 80 ? 9.432 1.915 -10.212 1.00 65.56 80 ALA A O 1
ATOM 629 N N . GLN A 1 81 ? 9.132 3.620 -11.622 1.00 75.06 81 GLN A N 1
ATOM 630 C CA . GLN A 1 81 ? 9.881 4.648 -10.926 1.00 75.06 81 GLN A CA 1
ATOM 631 C C . GLN A 1 81 ? 8.915 5.599 -10.190 1.00 75.06 81 GLN A C 1
ATOM 633 O O . GLN A 1 81 ? 8.502 6.620 -10.742 1.00 75.06 81 GLN A O 1
ATOM 638 N N . PRO A 1 82 ? 8.595 5.345 -8.908 1.00 70.94 82 PRO A N 1
ATOM 639 C CA . PRO A 1 82 ? 7.753 6.187 -8.059 1.00 70.94 82 PRO A CA 1
ATOM 640 C C . PRO A 1 82 ? 8.395 7.540 -7.693 1.00 70.94 82 PRO A C 1
ATOM 642 O O . PRO A 1 82 ? 8.133 8.087 -6.625 1.00 70.94 82 PRO A O 1
ATOM 645 N N . GLY A 1 83 ? 9.229 8.126 -8.554 1.00 73.62 83 GLY A N 1
ATOM 646 C CA . GLY A 1 83 ? 9.900 9.402 -8.300 1.00 73.62 83 GLY A CA 1
ATOM 647 C C . GLY A 1 83 ? 8.935 10.570 -8.056 1.00 73.62 83 GLY A C 1
ATOM 648 O O . GLY A 1 83 ? 9.321 11.541 -7.414 1.00 73.62 83 GLY A O 1
ATOM 649 N N . GLU A 1 84 ? 7.687 10.472 -8.528 1.00 73.06 84 GLU A N 1
ATOM 650 C CA . GLU A 1 84 ? 6.606 11.417 -8.204 1.00 73.06 84 GLU A CA 1
ATOM 651 C C . GLU A 1 84 ? 5.921 11.132 -6.856 1.00 73.06 84 GLU A C 1
ATOM 653 O O . GLU A 1 84 ? 5.343 12.044 -6.267 1.00 73.06 84 GLU A O 1
ATOM 658 N N . LEU A 1 85 ? 5.964 9.887 -6.363 1.00 76.81 85 LEU A N 1
ATOM 659 C CA . LEU A 1 85 ? 5.443 9.528 -5.039 1.00 76.81 85 LEU A CA 1
ATOM 660 C C . LEU A 1 85 ? 6.369 10.010 -3.929 1.00 76.81 85 LEU A C 1
ATOM 662 O O . LEU A 1 85 ? 5.889 10.408 -2.873 1.00 76.81 85 LEU A O 1
ATOM 666 N N . ILE A 1 86 ? 7.681 9.963 -4.159 1.00 72.12 86 ILE A N 1
ATOM 667 C CA . ILE A 1 86 ? 8.690 10.377 -3.187 1.00 72.12 86 ILE A CA 1
ATOM 668 C C . ILE A 1 86 ? 8.777 11.910 -3.225 1.00 72.12 86 ILE A C 1
ATOM 670 O O . ILE A 1 86 ? 9.257 12.466 -4.217 1.00 72.12 86 ILE A O 1
ATOM 674 N N . PRO A 1 87 ? 8.336 12.629 -2.175 1.00 59.25 87 PRO A N 1
ATOM 675 C CA . PRO A 1 87 ? 8.468 14.075 -2.154 1.00 59.25 87 PRO A CA 1
ATOM 676 C C . PRO A 1 87 ? 9.953 14.433 -2.252 1.00 59.25 87 PRO A C 1
ATOM 678 O O . PRO A 1 87 ? 10.775 13.946 -1.472 1.00 59.25 87 PRO A O 1
ATOM 681 N N . ARG A 1 88 ? 10.308 15.298 -3.209 1.00 51.41 88 ARG A N 1
ATOM 682 C CA . ARG A 1 88 ? 11.654 15.874 -3.303 1.00 51.41 88 ARG A CA 1
ATOM 683 C C . ARG A 1 88 ? 11.859 16.804 -2.112 1.00 51.41 88 ARG A C 1
ATOM 685 O O . ARG A 1 88 ? 11.544 17.980 -2.199 1.00 51.41 88 ARG A O 1
ATOM 692 N N . THR A 1 89 ? 12.329 16.238 -1.004 1.00 50.75 89 THR A N 1
ATOM 693 C CA . THR A 1 89 ? 12.779 16.938 0.205 1.00 50.75 89 THR A CA 1
ATOM 694 C C . THR A 1 89 ? 11.894 18.115 0.619 1.00 50.75 89 THR A C 1
ATOM 696 O O . THR A 1 89 ? 12.264 19.268 0.432 1.00 50.75 89 THR A O 1
ATOM 699 N N . GLU A 1 90 ? 10.795 17.826 1.301 1.00 39.38 90 GLU A N 1
ATOM 700 C CA . GLU A 1 90 ? 10.502 18.571 2.521 1.00 39.38 90 GLU A CA 1
ATOM 701 C C . GLU A 1 90 ? 10.278 17.539 3.615 1.00 39.38 90 GLU A C 1
ATOM 703 O O . GLU A 1 90 ? 9.526 16.582 3.435 1.00 39.38 90 GLU A O 1
ATOM 708 N N . SER A 1 91 ? 11.037 17.705 4.697 1.00 46.41 91 SER A N 1
ATOM 709 C CA . SER A 1 91 ? 10.962 16.931 5.929 1.00 46.41 91 SER A CA 1
ATOM 710 C C . SER A 1 91 ? 9.497 16.725 6.311 1.00 46.41 91 SER A C 1
ATOM 712 O O . SER A 1 91 ? 8.829 17.640 6.796 1.00 46.41 91 SER A O 1
ATOM 714 N N . SER A 1 92 ? 8.963 15.539 6.018 1.00 41.19 92 SER A N 1
ATOM 715 C CA . SER A 1 92 ? 7.652 15.161 6.515 1.00 41.19 92 SER A CA 1
ATOM 716 C C . SER A 1 92 ? 7.858 14.856 7.986 1.00 41.19 92 SER A C 1
ATOM 718 O O . SER A 1 92 ? 8.522 13.886 8.335 1.00 41.19 92 SER A O 1
ATOM 720 N N . SER A 1 93 ? 7.347 15.756 8.819 1.00 43.88 93 SER A N 1
ATOM 721 C CA . SER A 1 93 ? 7.421 15.805 10.279 1.00 43.88 93 SER A CA 1
ATOM 722 C C . SER A 1 93 ? 6.766 14.596 10.981 1.00 43.88 93 SER A C 1
ATOM 724 O O . SER A 1 93 ? 5.938 14.764 11.874 1.00 43.88 93 SER A O 1
ATOM 726 N N . TYR A 1 94 ? 7.116 13.374 10.584 1.00 47.00 94 TYR A N 1
ATOM 727 C CA . TYR A 1 94 ? 6.772 12.117 11.251 1.00 47.00 94 TYR A CA 1
ATOM 728 C C . TYR A 1 94 ? 7.980 11.483 11.963 1.00 47.00 94 TYR A C 1
ATOM 730 O O . TYR A 1 94 ? 7.815 10.474 12.646 1.00 47.00 94 TYR A O 1
ATOM 738 N N . ASP A 1 95 ? 9.165 12.101 11.880 1.00 40.97 95 ASP A N 1
ATOM 739 C CA . ASP A 1 95 ? 10.392 11.632 12.544 1.00 40.97 95 ASP A CA 1
ATOM 740 C C . ASP A 1 95 ? 10.337 11.700 14.088 1.00 40.97 95 ASP A C 1
ATOM 742 O O . ASP A 1 95 ? 11.178 11.102 14.755 1.00 40.97 95 ASP A O 1
ATOM 746 N N . GLU A 1 96 ? 9.335 12.357 14.689 1.00 41.53 96 GLU A N 1
ATOM 747 C CA . GLU A 1 96 ? 9.238 12.505 16.155 1.00 41.53 96 GLU A CA 1
ATOM 748 C C . GLU A 1 96 ? 8.261 11.548 16.864 1.00 41.53 96 GLU A C 1
ATOM 750 O O . GLU A 1 96 ? 8.273 11.487 18.091 1.00 41.53 96 GLU A O 1
ATOM 755 N N . ILE A 1 97 ? 7.454 10.748 16.152 1.00 43.47 97 ILE A N 1
ATOM 756 C CA . ILE A 1 97 ? 6.458 9.853 16.798 1.00 43.47 97 ILE A CA 1
ATOM 757 C C . ILE A 1 97 ? 6.790 8.356 16.638 1.00 43.47 97 ILE A C 1
ATOM 759 O O . ILE A 1 97 ? 6.019 7.490 17.043 1.00 43.47 97 ILE A O 1
ATOM 763 N N . GLY A 1 98 ? 7.950 8.027 16.065 1.00 39.97 98 GLY A N 1
ATOM 764 C CA . GLY A 1 98 ? 8.314 6.652 15.700 1.00 39.97 98 GLY A CA 1
ATOM 765 C C . GLY A 1 98 ? 9.150 5.862 16.715 1.00 39.97 98 GLY A C 1
ATOM 766 O O . GLY A 1 98 ? 9.478 4.714 16.432 1.00 39.97 98 GLY A O 1
ATOM 767 N N . ALA A 1 99 ? 9.525 6.431 17.868 1.00 39.53 99 ALA A N 1
ATOM 768 C CA . ALA A 1 99 ? 10.549 5.827 18.738 1.00 39.53 99 ALA A CA 1
ATOM 769 C C . ALA A 1 99 ? 10.120 5.503 20.183 1.00 39.53 99 ALA A C 1
ATOM 771 O O . ALA A 1 99 ? 10.951 5.039 20.961 1.00 39.53 99 ALA A O 1
ATOM 772 N N . THR A 1 100 ? 8.854 5.695 20.570 1.00 37.00 100 THR A N 1
ATOM 773 C CA . THR A 1 100 ? 8.439 5.551 21.986 1.00 37.00 100 THR A CA 1
ATOM 774 C C . THR A 1 100 ? 7.163 4.752 22.234 1.00 37.00 100 THR A C 1
ATOM 776 O O . THR A 1 100 ? 6.558 4.916 23.288 1.00 37.00 100 THR A O 1
ATOM 779 N N . LEU A 1 101 ? 6.761 3.835 21.343 1.00 39.62 101 LEU A N 1
ATOM 780 C CA . LEU A 1 101 ? 5.694 2.883 21.695 1.00 39.62 101 LEU A CA 1
ATOM 781 C C . LEU A 1 101 ? 5.723 1.538 20.943 1.00 39.62 101 LEU A C 1
ATOM 783 O O . LEU A 1 101 ? 4.680 1.009 20.576 1.00 39.62 101 LEU A O 1
ATOM 787 N N . TYR A 1 102 ? 6.903 0.948 20.744 1.00 36.88 102 TYR A N 1
ATOM 788 C CA . TYR A 1 102 ? 7.008 -0.480 20.408 1.00 36.88 102 TYR A CA 1
ATOM 789 C C . TYR A 1 102 ? 7.718 -1.237 21.530 1.00 36.88 102 TYR A C 1
ATOM 791 O O . TYR A 1 102 ? 8.835 -1.719 21.376 1.00 36.88 102 TYR A O 1
ATOM 799 N N . ASP A 1 103 ? 7.024 -1.362 22.658 1.00 34.78 103 ASP A N 1
ATOM 800 C CA . ASP A 1 103 ? 7.147 -2.546 23.505 1.00 34.78 103 ASP A CA 1
ATOM 801 C C . ASP A 1 103 ? 5.765 -3.201 23.540 1.00 34.78 103 ASP A C 1
ATOM 803 O O . ASP A 1 103 ? 4.933 -2.929 24.402 1.00 34.78 103 ASP A O 1
ATOM 807 N N . ILE A 1 104 ? 5.465 -3.968 22.489 1.00 43.50 104 ILE A N 1
A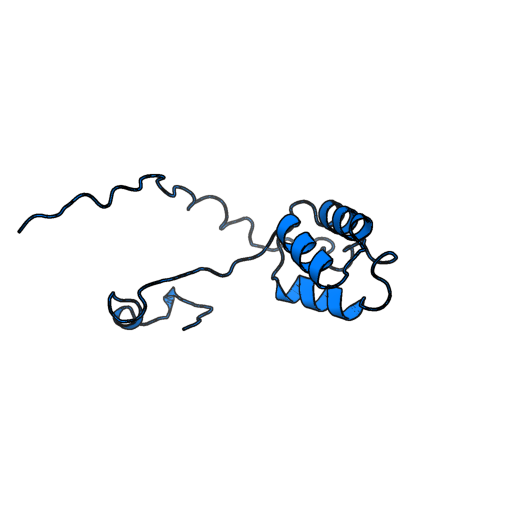TOM 808 C CA . ILE A 1 104 ? 4.315 -4.868 22.493 1.00 43.50 104 ILE A CA 1
ATOM 809 C C . ILE A 1 104 ? 4.823 -6.126 23.200 1.00 43.50 104 ILE A C 1
ATOM 811 O O . ILE A 1 104 ? 5.633 -6.849 22.605 1.00 43.50 104 ILE A O 1
ATOM 815 N N . PRO A 1 105 ? 4.411 -6.415 24.447 1.00 32.41 105 PRO A N 1
ATOM 816 C CA . PRO A 1 105 ? 4.850 -7.632 25.097 1.00 32.41 105 PRO A CA 1
ATOM 817 C C . PRO A 1 105 ? 4.314 -8.817 24.292 1.00 32.41 105 PRO A C 1
ATOM 819 O O . PRO A 1 105 ? 3.107 -8.987 24.115 1.00 32.41 105 PRO A O 1
ATOM 822 N N . ARG A 1 106 ? 5.225 -9.651 23.778 1.00 45.56 106 ARG A N 1
ATOM 823 C CA . ARG A 1 106 ? 4.878 -10.983 23.276 1.00 45.56 106 ARG A CA 1
ATOM 824 C C . ARG A 1 106 ? 4.561 -11.884 24.466 1.00 45.56 106 ARG A C 1
ATOM 826 O O . ARG A 1 106 ? 5.379 -12.723 24.825 1.00 45.56 106 ARG A O 1
ATOM 833 N N . THR A 1 107 ? 3.384 -11.741 25.058 1.00 41.47 107 THR A N 1
ATOM 834 C CA . THR A 1 107 ? 2.833 -12.766 25.948 1.00 41.47 107 THR A CA 1
ATOM 835 C C . THR A 1 107 ? 1.352 -12.968 25.643 1.00 41.47 107 THR A C 1
ATOM 837 O O . THR A 1 107 ? 0.481 -12.186 26.010 1.00 41.47 107 THR A O 1
ATOM 840 N N . ASN A 1 108 ? 1.064 -14.072 24.952 1.00 45.16 108 ASN A N 1
ATOM 841 C CA . ASN A 1 108 ? -0.233 -14.729 25.045 1.00 45.16 108 ASN A CA 1
ATOM 842 C C . ASN A 1 108 ? -0.350 -15.313 26.461 1.00 45.16 108 ASN A C 1
ATOM 844 O O . ASN A 1 108 ? -0.040 -16.482 26.660 1.00 45.16 108 ASN A O 1
ATOM 848 N N . GLU A 1 109 ? -0.772 -14.513 27.436 1.00 44.06 109 GLU A N 1
ATOM 849 C CA . GLU A 1 109 ? -1.146 -14.988 28.773 1.00 44.06 109 GLU A CA 1
ATOM 850 C C . GLU A 1 109 ? -2.392 -14.242 29.266 1.00 44.06 109 GLU A C 1
ATOM 852 O O . GLU A 1 109 ? -2.338 -13.401 30.158 1.00 44.06 109 GLU A O 1
ATOM 857 N N . TRP A 1 110 ? -3.552 -14.580 28.698 1.00 45.50 110 TRP A N 1
ATOM 858 C CA . TRP A 1 110 ? -4.826 -14.385 29.394 1.00 45.50 110 TRP A CA 1
ATOM 859 C C . TRP A 1 110 ? -5.010 -15.563 30.352 1.00 45.50 110 TRP A C 1
ATOM 861 O O . TRP A 1 110 ? -5.739 -16.511 30.063 1.00 45.50 110 TRP A O 1
ATOM 871 N N . HIS A 1 111 ? -4.253 -15.536 31.451 1.00 41.41 111 HIS A N 1
ATOM 872 C CA . HIS A 1 111 ? -4.429 -16.458 32.566 1.00 41.41 111 HIS A CA 1
ATOM 873 C C . HIS A 1 111 ? -5.783 -16.190 33.241 1.00 41.41 111 HIS A C 1
ATOM 875 O O . HIS A 1 111 ? -6.191 -15.048 33.456 1.00 41.41 111 HIS A O 1
ATOM 881 N N . GLU A 1 112 ? -6.454 -17.298 33.521 1.00 47.84 112 GLU A N 1
ATOM 882 C CA . GLU A 1 112 ? -7.607 -17.530 34.386 1.00 47.84 112 GLU A CA 1
ATOM 883 C C . GLU A 1 112 ? -7.804 -16.494 35.512 1.00 47.84 112 GLU A C 1
ATOM 885 O O . GLU A 1 112 ? -6.890 -16.210 36.284 1.00 47.84 112 GLU A O 1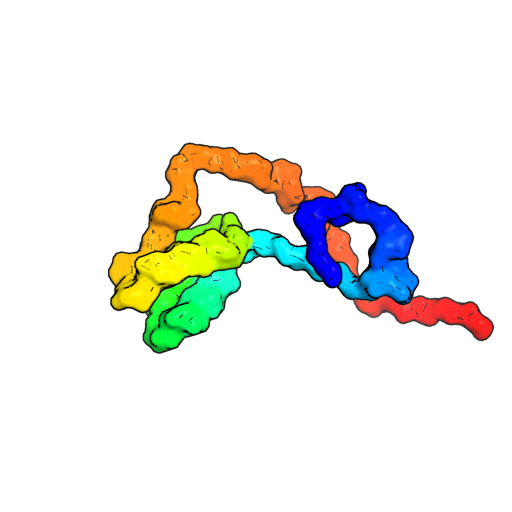
ATOM 890 N N . MET A 1 113 ? -9.038 -15.999 35.668 1.00 33.59 113 MET A N 1
ATOM 891 C CA . MET A 1 113 ? -9.493 -15.336 36.897 1.00 33.59 113 MET A CA 1
ATOM 892 C C . MET A 1 113 ? -10.624 -16.168 37.522 1.00 33.59 113 MET A C 1
ATOM 894 O O . MET A 1 113 ? -11.543 -16.565 36.800 1.00 33.59 113 MET A O 1
ATOM 898 N N . PRO A 1 114 ? -10.558 -16.456 38.835 1.00 48.72 114 PRO A N 1
ATOM 899 C CA . PRO A 1 114 ? -11.395 -17.455 39.486 1.00 48.72 114 PRO A CA 1
ATOM 900 C C . PRO A 1 114 ? -12.795 -16.925 39.814 1.00 48.72 114 PRO A C 1
ATOM 902 O O . PRO A 1 114 ? -12.975 -15.745 40.126 1.00 48.72 114 PRO A O 1
ATOM 905 N N . GLY A 1 115 ? -13.758 -17.845 39.809 1.00 43.38 115 GLY A N 1
ATOM 906 C CA . GLY A 1 115 ? -15.004 -17.772 40.569 1.00 43.38 115 GLY A CA 1
ATOM 907 C C . GLY A 1 115 ? -15.058 -18.930 41.551 1.00 43.38 115 GLY A C 1
ATOM 908 O O . GLY A 1 115 ? -14.581 -20.023 41.169 1.00 43.38 115 GLY A O 1
#

Sequence (115 aa):
MTTNHLERLDPALIRPGRADVHVELGLVGANTARALFERFFPDHFAAAAEFEAALGMHLFSPATIQGWLLRYHDNPEAEAQPGELIPRTESSSYDEIGATLYDIPRTNEWHEMPG

Foldseek 3Di:
DDDPCPVPDDPVCCDPPHNPDDDDQDWDALVVLLVVLCVLDPPPNVLSVLLSVQRPGDTHHPVLSVVVCVVCSPPSNVPSRVVVSDPPDDPPPPVPPPDPPPPPDPDPDPDDDDD

pLDDT: mean 75.26, std 19.87, range [32.41, 94.25]

Secondary structure (DSSP, 8-state):
---S-GGGS-GGGSSTTT---------B-HHHHHHHHHHHSTT-HHHHHHHHHHHTT--B-HHHHHHHHHHTTT-TTTT--GGGTS-SS---TTTTSSSS---------------

Organism: NCBI:txid405559

Radius of gyration: 19.45 Å; chains: 1; bounding box: 33×36×60 Å